Protein AF-A0A962J004-F1 (afdb_monomer)

Solvent-accessible surface area (backbone atoms only — not comparable to full-atom values): 9067 Å² total; per-residue (Å²): 138,80,87,80,86,80,79,83,83,78,87,78,81,89,78,88,84,84,85,86,77,80,78,80,80,80,78,80,81,75,74,76,74,78,60,68,50,79,47,64,34,62,64,56,40,70,19,52,74,93,50,80,48,23,74,46,66,39,41,38,38,38,42,38,80,55,68,43,55,38,25,34,29,46,71,95,52,91,62,66,78,47,72,47,72,73,30,40,59,52,78,50,76,49,80,48,73,37,72,58,64,45,39,44,32,36,23,32,75,88,77,63,44,77,74,46,73,49,70,26,47,58,42,78,48,66,69,68,65,80,64,65,64,85,72,72,82,84,81,79,127

Sequence (141 aa):
MISDTVRRTVGFPIACLLALFPWQLTAAATAAGESLSLEVRPRVCVRLSGEEMCAMHLLIRWKAERERDVCLRFAGEETSLQCWQAQRQGVWEMSLERENNTTVQLLDPDSEAVLLESLIPVISRDLRDTRRRRRHVWSIL

Nearest PDB structures (foldseek):
  4bd4-assembly4_D  TM=5.634E-01  e=8.211E-02  Homo sapiens
  7sqc-assembly1_2A  TM=5.011E-01  e=1.339E-01  Chlamydomonas reinhardtii
  7n6g-assembly1_3K  TM=4.033E-01  e=3.086E-02  Chlamydomonas reinhardtii
  7sqc-assembly1_M1  TM=4.268E-01  e=1.339E-01  Chlamydomonas reinhardtii
  4bd4-assembly6_F  TM=4.533E-01  e=2.715E-01  Homo sapiens

Radius of gyration: 33.37 Å; Cα contacts (8 Å, |Δi|>4): 219; chains: 1; bounding box: 52×49×111 Å

Secondary 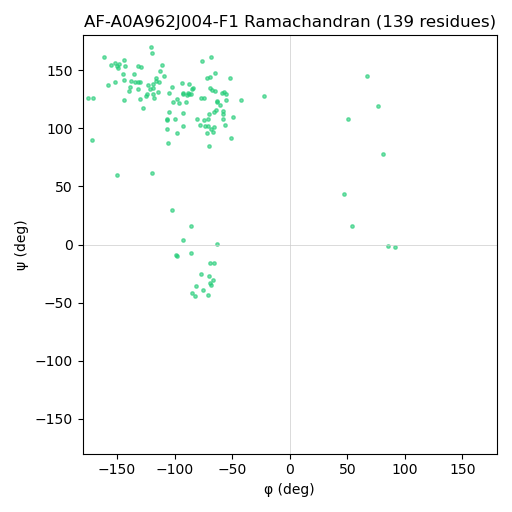structure (DSSP, 8-state):
-----------------------------------EEEEEE-SSEEEETT-SSEEEEEEEEEEEEEEEEEEEEETT-SS-SEEEEEEEEEEEEEEEEESS-EEEEEE-TTT--EEEEEEE-EEEE-TTGGGS----S----

Mean predicted aligned error: 14.22 Å

pLDDT: mean 81.97, std 19.69, range [41.47, 98.75]

Foldseek 3Di:
DDDDDDDDDDDDDDDDDDDDPPDPPPDDPPPPDWDKDKDKPPQEFEAEPPDQKGKDKIKIKMFTPFFAWKFKDKPPDPDTPDIDGRDRMDIDIDIDIGNAKIKIFIARPPPRDTPDIGIHGYHYDDPVVVVPDPPPPPPPD

Structure (mmCIF, N/CA/C/O backbone):
data_AF-A0A962J004-F1
#
_entry.id   AF-A0A962J004-F1
#
loop_
_atom_site.group_PDB
_atom_site.id
_atom_site.type_symbol
_atom_site.label_atom_id
_atom_site.label_alt_id
_atom_site.label_comp_id
_atom_site.label_asym_id
_atom_site.label_entity_id
_atom_site.label_seq_id
_atom_site.pdbx_PDB_ins_code
_atom_site.Cartn_x
_atom_site.Cartn_y
_atom_site.Cartn_z
_atom_site.occupancy
_atom_site.B_iso_or_equiv
_atom_site.auth_seq_id
_atom_site.auth_comp_id
_atom_site.auth_asym_id
_atom_site.auth_atom_id
_atom_site.pdbx_PDB_model_num
ATOM 1 N N . MET A 1 1 ? 23.129 19.263 72.564 1.00 41.47 1 MET A N 1
ATOM 2 C CA . MET A 1 1 ? 22.966 18.588 73.871 1.00 41.47 1 MET A CA 1
ATOM 3 C C . MET A 1 1 ? 21.764 17.667 73.731 1.00 41.47 1 MET A C 1
ATOM 5 O O . MET A 1 1 ? 20.663 18.180 73.676 1.00 41.47 1 MET A O 1
ATOM 9 N N . ILE A 1 2 ? 21.956 16.484 73.141 1.00 45.25 2 ILE A N 1
ATOM 10 C CA . ILE A 1 2 ? 22.323 15.183 73.751 1.00 45.25 2 ILE A CA 1
ATOM 11 C C . ILE A 1 2 ? 21.108 14.553 74.447 1.00 45.25 2 ILE A C 1
ATOM 13 O O . ILE A 1 2 ? 20.619 15.125 75.414 1.00 45.25 2 ILE A O 1
ATOM 17 N N . SER A 1 3 ? 20.748 13.357 73.959 1.00 45.22 3 SER A N 1
ATOM 18 C CA . SER A 1 3 ? 20.065 12.261 74.666 1.00 45.22 3 SER A CA 1
ATOM 19 C C . SER A 1 3 ? 18.617 12.477 75.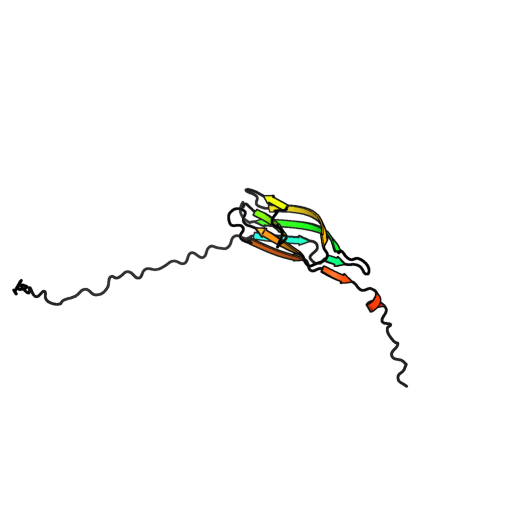106 1.00 45.22 3 SER A C 1
ATOM 21 O O . SER A 1 3 ? 18.227 13.544 75.540 1.00 45.22 3 SER A O 1
ATOM 23 N N . ASP 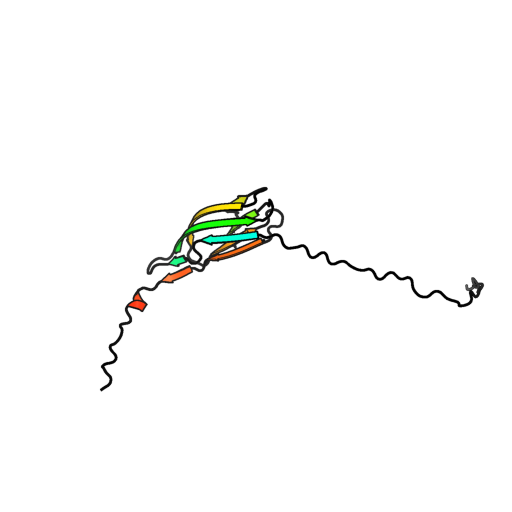A 1 4 ? 17.723 11.501 75.108 1.00 42.62 4 ASP A N 1
ATOM 24 C CA . ASP A 1 4 ? 17.742 10.084 74.756 1.00 42.62 4 ASP A CA 1
ATOM 25 C C . ASP A 1 4 ? 16.259 9.698 74.800 1.00 42.62 4 ASP A C 1
ATOM 27 O O . ASP A 1 4 ? 15.596 9.938 75.810 1.00 42.62 4 ASP A O 1
ATOM 31 N N . THR A 1 5 ? 15.697 9.113 73.744 1.00 54.12 5 THR A N 1
ATOM 32 C CA . THR A 1 5 ? 14.391 8.446 73.863 1.00 54.12 5 THR A CA 1
ATOM 33 C C . THR A 1 5 ? 14.651 6.952 73.830 1.00 54.12 5 THR A C 1
ATOM 35 O O . THR A 1 5 ? 14.694 6.314 72.778 1.00 54.12 5 THR A O 1
ATOM 38 N N . VAL A 1 6 ? 14.918 6.416 75.024 1.00 60.25 6 VAL A N 1
ATOM 39 C CA . VAL A 1 6 ? 15.149 4.994 75.276 1.00 60.25 6 VAL A CA 1
ATOM 40 C C . VAL A 1 6 ? 13.930 4.195 74.820 1.00 60.25 6 VAL A C 1
ATOM 42 O O . VAL A 1 6 ? 12.828 4.306 75.359 1.00 60.25 6 VAL A O 1
ATOM 45 N N . ARG A 1 7 ? 14.170 3.367 73.803 1.00 53.88 7 ARG A N 1
ATOM 46 C CA . ARG A 1 7 ? 13.275 2.322 73.313 1.00 53.88 7 ARG A CA 1
ATOM 47 C C . ARG A 1 7 ? 13.014 1.319 74.430 1.00 53.88 7 ARG A C 1
ATOM 49 O O . ARG A 1 7 ? 13.932 0.640 74.880 1.00 53.88 7 ARG A O 1
ATOM 56 N N . ARG A 1 8 ? 11.749 1.165 74.820 1.00 53.69 8 ARG A N 1
ATOM 57 C CA . ARG A 1 8 ? 11.302 -0.043 75.513 1.00 53.69 8 ARG A CA 1
ATOM 58 C C . ARG A 1 8 ? 11.132 -1.149 74.480 1.00 53.69 8 ARG A C 1
ATOM 60 O O . ARG A 1 8 ? 10.185 -1.171 73.703 1.00 53.69 8 ARG A O 1
ATOM 67 N N . THR A 1 9 ? 12.117 -2.029 74.472 1.00 50.78 9 THR A N 1
ATOM 68 C CA . THR A 1 9 ? 12.099 -3.363 73.889 1.00 50.78 9 THR A CA 1
ATOM 69 C C . THR A 1 9 ? 10.967 -4.183 74.508 1.00 50.78 9 THR A C 1
ATOM 71 O O . THR A 1 9 ? 11.018 -4.543 75.680 1.00 50.78 9 THR A O 1
ATOM 74 N N . VAL A 1 10 ? 9.948 -4.503 73.713 1.00 57.84 10 VAL A N 1
ATOM 75 C CA . VAL A 1 10 ? 9.045 -5.623 73.995 1.00 57.84 10 VAL A CA 1
ATOM 76 C C . VAL A 1 10 ? 9.407 -6.706 72.995 1.00 57.84 10 VAL A C 1
ATOM 78 O O . VAL A 1 10 ? 9.186 -6.562 71.794 1.00 57.84 10 VAL A O 1
ATOM 81 N N . GLY A 1 11 ? 10.057 -7.752 73.500 1.00 49.59 11 GLY A N 1
ATOM 82 C CA . GLY A 1 11 ? 10.318 -8.963 72.741 1.00 49.59 11 GLY A CA 1
ATOM 83 C C . GLY A 1 11 ? 8.995 -9.615 72.363 1.00 49.59 11 GLY A C 1
ATOM 84 O O . GLY A 1 11 ? 8.188 -9.926 73.235 1.00 49.59 11 GLY A O 1
ATOM 85 N N . PHE A 1 12 ? 8.784 -9.812 71.066 1.00 46.50 12 PHE A N 1
ATOM 86 C CA . PHE A 1 12 ? 7.731 -10.677 70.558 1.00 46.50 12 PHE A CA 1
ATOM 87 C C . PHE A 1 12 ? 8.402 -11.968 70.078 1.00 46.50 12 PHE A C 1
ATOM 89 O O . PHE A 1 12 ? 9.246 -11.910 69.178 1.00 46.50 12 PHE A O 1
ATOM 96 N N . PRO A 1 13 ? 8.132 -13.111 70.729 1.00 47.34 13 PRO A N 1
ATOM 97 C CA . PRO A 1 13 ? 8.792 -14.358 70.413 1.00 47.34 13 PRO A CA 1
ATOM 98 C C . PRO A 1 13 ? 8.303 -14.906 69.073 1.00 47.34 13 PRO A C 1
ATOM 100 O O . PRO A 1 13 ? 7.137 -14.815 68.697 1.00 47.34 13 PRO A O 1
ATOM 103 N N . ILE A 1 14 ? 9.271 -15.494 68.387 1.00 62.19 14 ILE A N 1
ATOM 104 C CA . ILE A 1 14 ? 9.186 -16.384 67.236 1.00 62.19 14 ILE A CA 1
ATOM 105 C C . ILE A 1 14 ? 8.049 -17.403 67.404 1.00 62.19 14 ILE A C 1
ATOM 107 O O . ILE A 1 14 ? 8.092 -18.181 68.352 1.00 62.19 14 ILE A O 1
ATOM 111 N N . ALA A 1 15 ? 7.114 -17.470 66.450 1.00 47.88 15 ALA A N 1
ATOM 112 C CA . ALA A 1 15 ? 6.555 -18.734 65.950 1.00 47.88 15 ALA A CA 1
ATOM 113 C C . ALA A 1 15 ? 5.588 -18.515 64.773 1.00 47.88 15 ALA A C 1
ATOM 115 O O . ALA A 1 15 ? 4.604 -17.800 64.897 1.00 47.88 15 ALA A O 1
ATOM 116 N N . CYS A 1 16 ? 5.867 -19.222 63.674 1.00 47.59 16 CYS A N 1
ATOM 117 C CA . CYS A 1 16 ? 4.918 -19.742 62.685 1.00 47.59 16 CYS A CA 1
ATOM 118 C C . CYS A 1 16 ? 3.866 -18.793 62.086 1.00 47.59 16 CYS A C 1
ATOM 120 O O . CYS A 1 16 ? 2.828 -18.545 62.683 1.00 47.59 16 CYS A O 1
ATOM 122 N N . LEU A 1 17 ? 4.058 -18.444 60.810 1.00 49.69 17 LEU A N 1
ATOM 123 C CA . LEU A 1 17 ? 3.159 -18.856 59.719 1.00 49.69 17 LEU A CA 1
ATOM 124 C C . LEU A 1 17 ? 3.807 -18.456 58.387 1.00 49.69 17 LEU A C 1
ATOM 126 O O . LEU A 1 17 ? 3.658 -17.347 57.880 1.00 49.69 17 LEU A O 1
ATOM 130 N N . LEU A 1 18 ? 4.599 -19.385 57.852 1.00 53.44 18 LEU A N 1
ATOM 131 C CA . LEU A 1 18 ? 4.984 -19.382 56.449 1.00 53.44 18 LEU A CA 1
ATOM 132 C C . LEU A 1 18 ? 3.737 -19.602 55.580 1.00 53.44 18 LEU A C 1
ATOM 134 O O . LEU A 1 18 ? 2.862 -20.388 55.935 1.00 53.44 18 LEU A O 1
ATOM 138 N N . ALA A 1 19 ? 3.777 -18.977 54.404 1.00 53.53 19 ALA A N 1
ATOM 139 C CA . ALA A 1 19 ? 3.036 -19.324 53.192 1.00 53.53 19 ALA A CA 1
ATOM 140 C C . ALA A 1 19 ? 1.572 -18.874 53.086 1.00 53.53 19 ALA A C 1
ATOM 142 O O . ALA A 1 19 ? 0.680 -19.705 53.129 1.00 53.53 19 ALA A O 1
ATOM 143 N N . LEU A 1 20 ? 1.346 -17.594 52.766 1.00 56.09 20 LEU A N 1
ATOM 144 C CA . LEU A 1 20 ? 0.244 -17.166 51.886 1.00 56.09 20 LEU A CA 1
ATOM 145 C C . LEU A 1 20 ? 0.639 -15.882 51.126 1.00 56.09 20 LEU A C 1
ATOM 147 O O . LEU A 1 20 ? 0.004 -14.842 51.264 1.00 56.09 20 LEU A O 1
ATOM 151 N N . PHE A 1 21 ? 1.710 -15.925 50.330 1.00 50.69 21 PHE A N 1
ATOM 152 C CA . PHE A 1 21 ? 1.873 -14.956 49.239 1.00 50.69 21 PHE A CA 1
ATOM 153 C C . PHE A 1 21 ? 1.263 -15.605 47.995 1.00 50.69 21 PHE A C 1
ATOM 155 O O . PHE A 1 21 ? 1.882 -16.518 47.444 1.00 50.69 21 PHE A O 1
ATOM 162 N N . PRO A 1 22 ? 0.035 -15.237 47.581 1.00 50.06 22 PRO A N 1
ATOM 163 C CA . PRO A 1 22 ? -0.534 -15.788 46.369 1.00 50.06 22 PRO A CA 1
ATOM 164 C C . PRO A 1 22 ? 0.332 -15.325 45.201 1.00 50.06 22 PRO A C 1
ATOM 166 O O . PRO A 1 22 ? 0.476 -14.133 44.923 1.00 50.06 22 PRO A O 1
ATOM 169 N N . TRP A 1 23 ? 0.943 -16.316 44.564 1.00 56.59 23 TRP A N 1
ATOM 170 C CA . TRP A 1 23 ? 1.620 -16.226 43.285 1.00 56.59 23 TRP A CA 1
ATOM 171 C C . TRP A 1 23 ? 0.667 -15.531 42.312 1.00 56.59 23 TRP A C 1
ATOM 173 O O . TRP A 1 23 ? -0.381 -16.073 41.964 1.00 56.59 23 TRP A O 1
ATOM 183 N N . GLN A 1 24 ? 0.982 -14.296 41.935 1.00 61.50 24 GLN A N 1
ATOM 184 C CA . GLN A 1 24 ? 0.204 -13.566 40.943 1.00 61.50 24 GLN A CA 1
ATOM 185 C C . GLN A 1 24 ? 0.364 -14.313 39.612 1.00 61.50 24 GLN A C 1
ATOM 187 O O . GLN A 1 24 ? 1.403 -14.230 38.960 1.00 61.50 24 GLN A O 1
ATOM 192 N N . LEU A 1 25 ? -0.644 -15.107 39.249 1.00 67.19 25 LEU A N 1
ATOM 193 C CA . LEU A 1 25 ? -0.778 -15.719 37.933 1.00 67.19 25 LEU A CA 1
ATOM 194 C C . LEU A 1 25 ? -1.151 -14.614 36.946 1.00 67.19 25 LEU A C 1
ATOM 196 O O . LEU A 1 25 ? -2.313 -14.236 36.819 1.00 67.19 25 LEU A O 1
ATOM 200 N N . THR A 1 26 ? -0.153 -14.064 36.262 1.00 69.31 26 THR A N 1
ATOM 2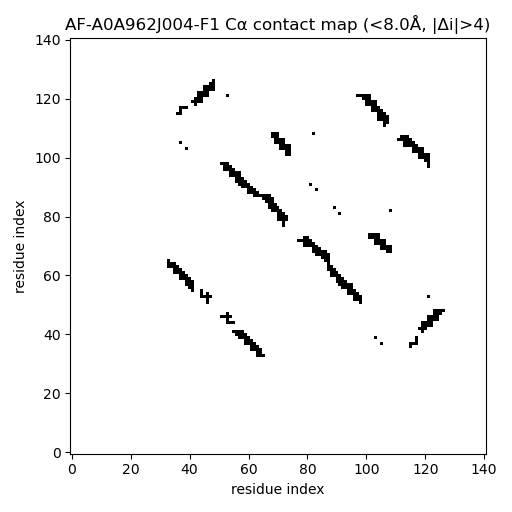01 C CA . THR A 1 26 ? -0.382 -13.150 35.145 1.00 69.31 26 THR A CA 1
ATOM 202 C C . THR A 1 26 ? -0.880 -13.969 33.956 1.00 69.31 26 THR A C 1
ATOM 204 O O . THR A 1 26 ? -0.108 -14.658 33.292 1.00 69.31 26 THR A O 1
ATOM 207 N N . ALA A 1 27 ? -2.189 -13.937 33.704 1.00 64.69 27 ALA A N 1
ATOM 208 C CA . ALA A 1 27 ? -2.764 -14.502 32.492 1.00 64.69 27 ALA A CA 1
ATOM 209 C C . ALA A 1 27 ? -2.373 -13.617 31.299 1.00 64.69 27 ALA A C 1
ATOM 211 O O . ALA A 1 27 ? -2.861 -12.497 31.158 1.00 64.69 27 ALA A O 1
ATOM 212 N N . ALA A 1 28 ? -1.475 -14.108 30.446 1.00 64.44 28 ALA A N 1
ATOM 213 C CA . ALA A 1 28 ? -1.218 -13.495 29.152 1.00 64.44 28 ALA A CA 1
ATOM 214 C C . ALA A 1 28 ? -2.436 -13.750 28.252 1.00 64.44 28 ALA A C 1
ATOM 216 O O . ALA A 1 28 ? -2.620 -14.855 27.745 1.00 64.44 28 ALA A O 1
ATOM 217 N N . ALA A 1 29 ? -3.292 -12.741 28.086 1.00 60.94 29 ALA A N 1
ATOM 218 C CA . ALA A 1 29 ? -4.334 -12.766 27.072 1.00 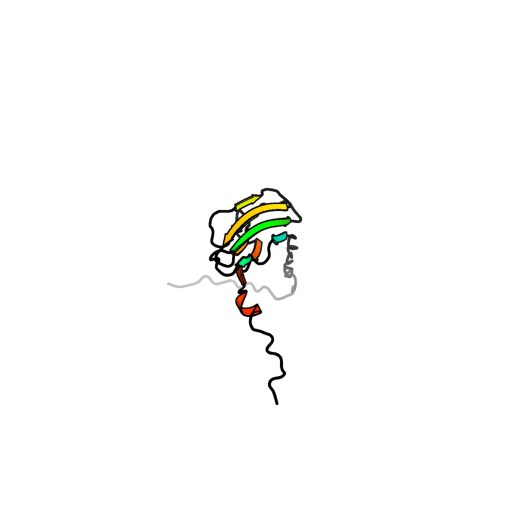60.94 29 ALA A CA 1
ATOM 219 C C . ALA A 1 29 ? -3.655 -12.687 25.699 1.00 60.94 29 ALA A C 1
ATOM 221 O O . ALA A 1 29 ? -3.239 -11.620 25.250 1.00 60.94 29 ALA A O 1
ATOM 222 N N . THR A 1 30 ? -3.503 -13.831 25.039 1.00 54.62 30 THR A N 1
ATOM 223 C CA . THR A 1 30 ? -3.172 -13.881 23.620 1.00 54.62 30 THR A CA 1
ATOM 224 C C . THR A 1 30 ? -4.369 -13.324 22.863 1.00 54.62 30 THR A C 1
ATOM 226 O O . THR A 1 30 ? -5.361 -14.018 22.647 1.00 54.62 30 THR A O 1
ATOM 229 N N . ALA A 1 31 ? -4.309 -12.039 22.503 1.00 51.72 31 ALA A N 1
ATOM 230 C CA . ALA A 1 31 ? -5.243 -11.453 21.556 1.00 51.72 31 ALA A CA 1
ATOM 231 C C . ALA A 1 31 ? -5.150 -12.279 20.268 1.00 51.72 31 ALA A C 1
ATOM 233 O O . ALA A 1 31 ? -4.162 -12.196 19.539 1.00 51.72 31 ALA A O 1
ATOM 234 N N . ALA A 1 32 ? -6.133 -13.153 20.050 1.00 50.62 32 ALA A N 1
ATOM 235 C CA . ALA A 1 32 ? -6.267 -13.900 18.816 1.00 50.62 32 ALA A CA 1
ATOM 236 C C . ALA A 1 32 ? -6.368 -12.865 17.691 1.00 50.62 32 ALA A C 1
ATOM 238 O O 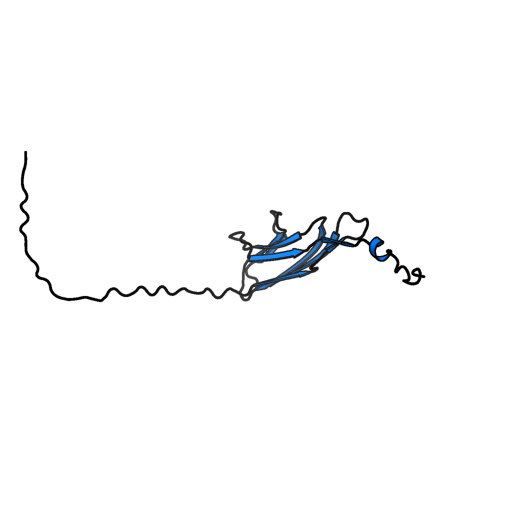. ALA A 1 32 ? -7.335 -12.105 17.626 1.00 50.62 32 ALA A O 1
ATOM 239 N N . GLY A 1 33 ? -5.296 -12.768 16.901 1.00 59.62 33 GLY A N 1
ATOM 240 C CA . GLY A 1 33 ? -5.140 -11.763 15.861 1.00 59.62 33 GLY A CA 1
ATOM 241 C C . GLY A 1 33 ? -6.317 -11.826 14.901 1.00 59.62 33 GLY A C 1
ATOM 242 O O . GLY A 1 33 ? -6.629 -12.881 14.356 1.00 59.62 33 GLY A O 1
ATOM 243 N N . GLU A 1 34 ? -6.992 -10.696 14.739 1.00 71.19 34 GLU A N 1
ATOM 244 C CA . GLU A 1 34 ? -8.094 -10.545 13.801 1.00 71.19 34 GLU A CA 1
ATOM 245 C C . GLU A 1 34 ? -7.632 -10.893 12.384 1.00 71.19 34 GLU A C 1
ATOM 247 O O . GLU A 1 34 ? -6.588 -10.415 11.933 1.00 71.19 34 GLU A O 1
ATOM 252 N N . SER A 1 35 ? -8.394 -11.736 11.681 1.00 90.25 35 SER A N 1
ATOM 253 C CA . SER A 1 35 ? -8.034 -12.119 10.320 1.00 90.25 35 SER A CA 1
ATOM 254 C C . SER A 1 35 ? -8.311 -10.960 9.353 1.00 90.25 35 SER A C 1
ATOM 256 O O . SER A 1 35 ? -9.454 -10.619 9.050 1.00 90.25 35 SER A O 1
ATOM 258 N N . LEU A 1 36 ? -7.233 -10.328 8.884 1.00 96.00 36 LEU A N 1
ATOM 259 C CA . LEU A 1 36 ? -7.226 -9.272 7.872 1.00 96.00 36 LEU A CA 1
ATOM 260 C C . LEU A 1 36 ? -6.412 -9.758 6.667 1.00 96.00 36 LEU A C 1
ATOM 262 O O . LEU A 1 36 ? -5.355 -10.367 6.823 1.00 96.00 36 LEU A O 1
ATOM 266 N N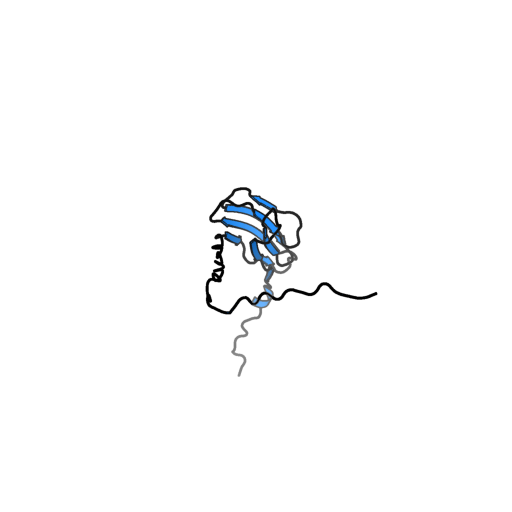 . SER A 1 37 ? -6.895 -9.494 5.455 1.00 97.75 37 SER A N 1
ATOM 267 C CA . SER A 1 37 ? -6.221 -9.880 4.212 1.00 97.75 37 SER A CA 1
ATOM 268 C C . SER A 1 37 ? -6.220 -8.744 3.197 1.00 97.75 37 SER A C 1
ATOM 270 O O . SER A 1 37 ? -7.176 -7.973 3.112 1.00 97.75 37 SER A O 1
ATOM 272 N N . LEU A 1 38 ? -5.144 -8.678 2.411 1.00 98.31 38 LEU A N 1
ATOM 273 C CA . LEU A 1 38 ? -4.925 -7.709 1.344 1.00 98.31 38 LEU A CA 1
ATOM 274 C C . LEU A 1 38 ? -4.519 -8.455 0.069 1.00 98.31 38 LEU A C 1
ATOM 276 O O . LEU A 1 38 ? -3.564 -9.231 0.052 1.00 98.31 38 LEU A O 1
ATOM 280 N N . GLU A 1 39 ? -5.249 -8.206 -1.009 1.00 98.50 39 GLU A N 1
ATOM 281 C CA . GLU A 1 39 ? -4.965 -8.696 -2.348 1.00 98.50 39 GLU A CA 1
ATOM 282 C C . GLU A 1 39 ? -4.713 -7.511 -3.280 1.00 98.50 39 GLU A C 1
ATOM 284 O O . GLU A 1 39 ? -5.551 -6.621 -3.412 1.00 98.50 39 GLU A O 1
ATOM 289 N N . VAL A 1 40 ? -3.573 -7.535 -3.967 1.00 98.44 40 VAL A N 1
ATOM 290 C CA . VAL A 1 40 ? -3.176 -6.515 -4.940 1.00 98.44 40 VAL A CA 1
ATOM 291 C C . VAL A 1 40 ? -2.883 -7.186 -6.276 1.00 98.44 40 VAL A C 1
ATOM 293 O O . VAL A 1 40 ? -2.158 -8.186 -6.342 1.00 98.44 40 VAL A O 1
ATOM 296 N N . ARG A 1 41 ? -3.480 -6.661 -7.349 1.00 98.25 41 ARG A N 1
ATOM 297 C CA . ARG A 1 41 ? -3.249 -7.095 -8.729 1.00 98.25 41 ARG A CA 1
ATOM 298 C C . ARG A 1 41 ? -2.945 -5.888 -9.624 1.00 98.25 41 ARG A C 1
ATOM 300 O O . ARG A 1 41 ? -3.645 -4.894 -9.491 1.00 98.25 41 ARG A O 1
ATOM 307 N N . PRO A 1 42 ? -1.991 -5.996 -10.565 1.00 97.50 42 PRO A N 1
ATOM 308 C CA . PRO A 1 42 ? -1.048 -7.105 -10.719 1.00 97.50 42 PRO A CA 1
ATOM 309 C C . PRO A 1 42 ? -0.030 -7.168 -9.565 1.00 97.50 42 PRO A C 1
ATOM 311 O O . PRO A 1 42 ? 0.170 -6.200 -8.843 1.00 97.50 42 PRO A O 1
ATOM 314 N N . ARG A 1 43 ? 0.621 -8.327 -9.389 1.00 97.44 43 ARG A N 1
ATOM 315 C CA . ARG A 1 43 ? 1.691 -8.512 -8.382 1.00 97.44 43 ARG A CA 1
ATOM 316 C C . ARG A 1 43 ? 3.077 -8.093 -8.874 1.00 97.44 43 ARG A C 1
ATOM 318 O O . ARG A 1 43 ? 4.026 -8.142 -8.112 1.00 97.44 43 ARG A O 1
ATOM 325 N N . VAL A 1 44 ? 3.203 -7.758 -10.153 1.00 96.44 44 VAL A N 1
ATOM 326 C CA . VAL A 1 44 ? 4.428 -7.290 -10.803 1.00 96.44 44 VAL A CA 1
ATOM 327 C C . VAL A 1 44 ? 4.015 -6.401 -11.966 1.00 96.44 44 VAL A C 1
ATOM 329 O O . VAL A 1 44 ? 3.054 -6.719 -12.668 1.00 96.44 44 VAL A O 1
ATOM 332 N N . CYS A 1 45 ? 4.731 -5.304 -12.174 1.00 96.38 45 CYS A N 1
ATOM 333 C CA . CYS A 1 45 ? 4.551 -4.453 -13.338 1.00 96.38 45 CYS A CA 1
ATOM 334 C C . CYS A 1 45 ? 5.701 -4.692 -14.317 1.00 96.38 45 CYS A C 1
ATOM 336 O O . CYS A 1 45 ? 6.865 -4.704 -13.917 1.00 96.38 45 CYS A O 1
ATOM 338 N N . VAL A 1 46 ? 5.387 -4.915 -15.593 1.00 94.44 46 VAL A N 1
ATOM 339 C CA . VAL A 1 46 ? 6.392 -5.173 -16.629 1.00 94.44 46 VAL A CA 1
ATOM 340 C C . VAL A 1 46 ? 6.530 -3.951 -17.523 1.00 94.44 46 VAL A C 1
ATOM 342 O O . VAL A 1 46 ? 5.654 -3.687 -18.340 1.00 94.44 46 VAL A O 1
ATOM 345 N N . ARG A 1 47 ? 7.649 -3.239 -17.396 1.00 93.75 47 ARG A N 1
ATOM 346 C CA . ARG A 1 47 ? 8.009 -2.119 -18.266 1.00 93.75 47 ARG A CA 1
ATOM 347 C C . ARG A 1 47 ? 8.516 -2.651 -19.602 1.00 93.75 47 ARG A C 1
ATOM 349 O O . ARG A 1 47 ? 9.425 -3.495 -19.627 1.00 93.75 47 ARG A O 1
ATOM 356 N N . LEU A 1 48 ? 7.920 -2.198 -20.704 1.00 86.38 48 LEU A N 1
ATOM 357 C CA . LEU A 1 48 ? 8.331 -2.626 -22.037 1.00 86.38 48 LEU A CA 1
ATOM 358 C C . LEU A 1 48 ? 9.632 -1.932 -22.454 1.00 86.38 48 LEU A C 1
ATOM 360 O O . LEU A 1 48 ? 10.029 -0.896 -21.926 1.00 86.38 48 LEU A O 1
ATOM 364 N N . SER A 1 49 ? 10.340 -2.546 -23.401 1.00 82.50 49 SER A N 1
ATOM 365 C CA . SER A 1 49 ? 11.590 -1.989 -23.917 1.00 82.50 49 SER A CA 1
ATOM 366 C C . SER A 1 49 ? 11.329 -0.649 -24.608 1.00 82.50 49 SER A C 1
ATOM 368 O O . SER A 1 49 ? 10.552 -0.590 -25.558 1.00 82.50 49 SER A O 1
ATOM 370 N N . GLY A 1 50 ? 12.009 0.401 -24.145 1.00 81.94 50 GLY A N 1
ATOM 371 C CA . GLY A 1 50 ? 11.861 1.763 -24.666 1.00 81.94 50 GLY A CA 1
ATOM 372 C C . GLY A 1 50 ? 10.809 2.610 -23.949 1.00 81.94 50 GLY A C 1
ATOM 373 O O . GLY A 1 50 ? 10.669 3.778 -24.292 1.00 81.94 50 GLY A O 1
ATOM 374 N N . GLU A 1 51 ? 10.100 2.058 -22.963 1.00 87.50 51 GLU A N 1
ATOM 375 C CA . GLU A 1 51 ? 9.234 2.831 -22.071 1.00 87.50 51 GLU A CA 1
ATOM 376 C C . GLU A 1 51 ? 10.002 3.226 -20.806 1.00 87.50 51 GLU A C 1
ATOM 378 O O . GLU A 1 51 ? 10.739 2.413 -20.245 1.00 87.50 51 GLU A O 1
ATOM 383 N N . GLU A 1 52 ? 9.806 4.462 -20.344 1.00 88.81 52 GLU A N 1
ATOM 384 C CA . GLU A 1 52 ? 10.356 4.954 -19.069 1.00 88.81 52 GLU A CA 1
ATOM 385 C C . GLU A 1 52 ? 9.488 4.510 -17.879 1.00 88.81 52 GLU A C 1
ATOM 387 O O . GLU A 1 52 ? 9.993 4.127 -16.819 1.00 88.81 52 GLU A O 1
ATOM 392 N N . MET A 1 53 ? 8.170 4.467 -18.088 1.00 94.38 53 MET A N 1
ATOM 393 C CA . MET A 1 53 ? 7.166 4.176 -17.067 1.00 94.38 53 MET A CA 1
ATOM 394 C C . MET A 1 53 ? 6.536 2.806 -17.286 1.00 94.38 53 MET A C 1
ATOM 396 O O . MET A 1 53 ? 6.309 2.382 -18.415 1.00 94.38 53 MET A O 1
ATOM 400 N N . CYS A 1 54 ? 6.212 2.121 -16.196 1.00 95.12 54 CYS A N 1
ATOM 401 C CA . CYS A 1 54 ? 5.382 0.932 -16.236 1.00 95.12 54 CYS A CA 1
ATOM 402 C C . CYS A 1 54 ? 3.915 1.311 -16.027 1.00 95.12 54 CYS A C 1
ATOM 404 O O . CYS A 1 54 ? 3.548 1.746 -14.934 1.00 95.12 54 CYS A O 1
ATOM 406 N N . ALA A 1 55 ? 3.089 1.138 -17.058 1.00 95.56 55 ALA A N 1
ATOM 407 C CA . ALA A 1 55 ? 1.648 1.345 -16.977 1.00 95.56 55 ALA A CA 1
ATOM 408 C C . ALA A 1 55 ? 0.942 0.066 -16.512 1.00 95.56 55 ALA A C 1
ATOM 410 O O . ALA A 1 55 ? 1.146 -1.018 -17.064 1.00 95.56 55 ALA A O 1
ATOM 411 N N . MET A 1 56 ? 0.082 0.183 -15.504 1.00 96.38 56 MET A N 1
ATOM 412 C CA . MET A 1 56 ? -0.721 -0.927 -15.005 1.00 96.38 56 MET A CA 1
ATOM 413 C C . MET A 1 56 ? -2.113 -0.485 -14.579 1.00 96.38 56 MET A C 1
ATOM 415 O O . MET A 1 56 ? -2.336 0.644 -14.154 1.00 96.38 56 MET A O 1
ATOM 419 N N . HIS A 1 57 ? -3.041 -1.431 -14.640 1.00 98.00 57 HIS A N 1
ATOM 420 C CA . HIS A 1 57 ? -4.366 -1.292 -14.058 1.00 98.00 57 HIS A CA 1
ATOM 421 C C . HIS A 1 57 ? -4.392 -2.020 -12.716 1.00 98.00 57 HIS A C 1
ATOM 423 O O . HIS A 1 57 ? -4.310 -3.250 -12.669 1.00 98.00 57 HIS A O 1
ATOM 429 N N . LEU A 1 58 ? -4.419 -1.254 -11.629 1.00 97.56 58 LEU A N 1
ATOM 430 C CA . LEU A 1 58 ? -4.401 -1.757 -10.265 1.00 97.56 58 LEU A CA 1
ATOM 431 C C . LEU A 1 58 ? -5.799 -2.108 -9.785 1.00 97.56 58 LEU A C 1
ATOM 433 O O . LEU A 1 58 ? -6.717 -1.303 -9.878 1.00 97.56 58 LEU A O 1
ATOM 437 N N . LEU A 1 59 ? -5.909 -3.280 -9.172 1.00 98.62 59 LEU A N 1
ATOM 438 C CA . LEU A 1 59 ? -7.075 -3.756 -8.451 1.00 98.62 59 LEU A CA 1
ATOM 439 C C . LEU A 1 59 ? -6.644 -4.207 -7.062 1.00 98.62 59 LEU A C 1
ATOM 441 O O . LEU A 1 59 ? -5.866 -5.152 -6.905 1.00 98.62 59 LEU A O 1
ATOM 445 N N . ILE A 1 60 ? -7.179 -3.531 -6.057 1.00 98.62 60 ILE A N 1
ATOM 446 C CA . ILE A 1 60 ? -6.846 -3.733 -4.654 1.00 98.62 60 ILE A CA 1
ATOM 447 C C . ILE A 1 60 ? -8.113 -4.171 -3.938 1.00 98.62 60 ILE A C 1
ATOM 449 O O . ILE A 1 60 ? -9.168 -3.552 -4.075 1.00 98.62 60 ILE A O 1
ATOM 453 N N . ARG A 1 61 ? -8.021 -5.264 -3.185 1.00 98.75 61 ARG A N 1
ATOM 454 C CA . ARG A 1 61 ? -9.113 -5.780 -2.365 1.00 98.75 61 ARG A CA 1
ATOM 455 C C . ARG A 1 61 ? -8.612 -6.075 -0.976 1.00 98.75 61 ARG A C 1
ATOM 457 O O . ARG A 1 61 ? -7.547 -6.661 -0.814 1.00 98.75 61 ARG A O 1
ATOM 464 N N . TRP A 1 62 ? -9.418 -5.751 0.015 1.00 98.56 62 TRP A N 1
ATOM 465 C CA . TRP A 1 62 ? -9.148 -6.156 1.381 1.00 98.56 62 TRP A CA 1
ATOM 466 C C . TRP A 1 62 ? -10.390 -6.764 2.004 1.00 98.56 62 TRP A C 1
ATOM 468 O O . TRP A 1 62 ? -11.512 -6.476 1.577 1.00 98.56 62 TRP A O 1
ATOM 478 N N . LYS A 1 63 ? -10.179 -7.645 2.979 1.00 98.31 63 LYS A N 1
ATOM 479 C CA . LYS A 1 63 ? -11.245 -8.292 3.746 1.00 98.31 63 LYS A CA 1
ATOM 480 C C . LYS A 1 63 ? -10.810 -8.483 5.189 1.00 98.31 63 LYS A C 1
ATOM 482 O O . LYS A 1 63 ? -9.662 -8.858 5.423 1.00 98.31 63 LYS A O 1
ATOM 487 N N . ALA A 1 64 ? -11.744 -8.288 6.106 1.00 97.38 64 ALA A N 1
ATOM 488 C CA . ALA A 1 64 ? -11.598 -8.463 7.538 1.00 97.38 64 ALA A CA 1
ATOM 489 C C . ALA A 1 64 ? -12.726 -9.342 8.093 1.00 97.38 64 ALA A C 1
ATOM 491 O O . ALA A 1 64 ? -13.839 -9.396 7.558 1.00 97.38 64 ALA A O 1
ATOM 492 N N . GLU A 1 65 ? -12.449 -10.026 9.197 1.00 95.94 65 GLU A N 1
ATOM 493 C CA . GLU A 1 65 ? -13.450 -10.830 9.895 1.00 95.94 65 GLU A CA 1
ATOM 494 C C . GLU A 1 65 ? -14.532 -9.975 10.559 1.00 95.94 65 GLU A C 1
ATOM 496 O O . GLU A 1 65 ? -15.699 -10.369 10.570 1.00 95.94 65 GLU A O 1
ATOM 501 N N . ARG A 1 66 ? -14.169 -8.796 11.074 1.00 94.94 66 ARG A N 1
ATOM 502 C CA . ARG A 1 66 ? -15.066 -7.837 11.730 1.00 94.94 66 ARG A CA 1
ATOM 503 C C . ARG A 1 66 ? -15.068 -6.506 10.980 1.00 94.94 66 ARG A C 1
ATOM 505 O O . ARG A 1 66 ? -14.259 -6.284 10.083 1.00 94.94 66 ARG A O 1
ATOM 512 N N . GLU A 1 67 ? -16.058 -5.671 11.281 1.00 96.38 67 GLU A N 1
ATOM 513 C CA . GLU A 1 67 ? -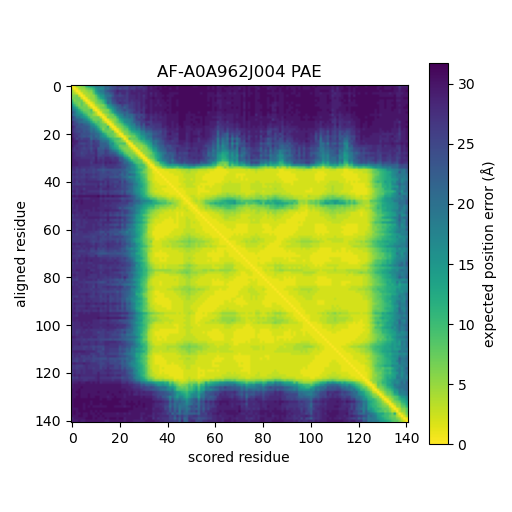16.103 -4.310 10.748 1.00 96.38 67 GLU A CA 1
ATOM 514 C C . GLU A 1 67 ? -14.929 -3.512 11.305 1.00 96.38 67 GLU A C 1
ATOM 516 O O . GLU A 1 67 ? -14.662 -3.554 12.508 1.00 96.38 67 GLU A O 1
ATOM 521 N N . ARG A 1 68 ? -14.220 -2.819 10.417 1.00 95.25 68 ARG A N 1
ATOM 522 C CA . ARG A 1 68 ? -13.037 -2.043 10.756 1.00 95.25 68 ARG A CA 1
ATOM 523 C C . ARG A 1 68 ? -12.894 -0.837 9.839 1.00 95.25 68 ARG A C 1
ATOM 525 O O . ARG A 1 68 ? -13.288 -0.877 8.670 1.00 95.25 68 ARG A O 1
ATOM 532 N N . ASP A 1 69 ? -12.270 0.198 10.382 1.00 97.81 69 ASP A N 1
ATOM 533 C CA . ASP A 1 69 ? -11.853 1.368 9.631 1.00 97.81 69 ASP A CA 1
ATOM 534 C C . ASP A 1 69 ? -10.438 1.150 9.089 1.00 97.81 69 ASP A C 1
ATOM 536 O O . ASP A 1 69 ? -9.529 0.756 9.823 1.00 97.81 69 ASP A O 1
ATOM 540 N N . VAL A 1 70 ? -10.251 1.368 7.789 1.00 97.88 70 VAL A N 1
ATOM 541 C CA . VAL A 1 70 ? -8.953 1.196 7.123 1.00 97.88 70 VAL A CA 1
ATOM 542 C C . VAL A 1 70 ? -8.764 2.238 6.027 1.00 97.88 70 VAL A C 1
ATOM 544 O O . VAL A 1 70 ? -9.715 2.603 5.332 1.00 97.88 70 VAL A O 1
ATOM 547 N N . CYS A 1 71 ? -7.524 2.672 5.822 1.00 98.44 71 CYS A N 1
ATOM 548 C CA . CYS A 1 71 ? -7.140 3.576 4.742 1.00 98.44 71 CYS A CA 1
ATOM 549 C C . CYS A 1 71 ? -6.128 2.920 3.803 1.00 98.44 71 CYS A C 1
ATOM 551 O O . CYS A 1 71 ? -5.159 2.308 4.236 1.00 98.44 71 CYS A O 1
ATOM 553 N N . LEU A 1 72 ? -6.345 3.071 2.502 1.00 98.62 72 LEU A N 1
ATOM 554 C CA . LEU A 1 72 ? -5.439 2.647 1.445 1.00 98.62 72 LEU A CA 1
ATOM 555 C C . LEU A 1 72 ? -4.514 3.799 1.054 1.00 98.62 72 LEU A C 1
ATOM 557 O O . LEU A 1 72 ? -4.991 4.892 0.754 1.00 98.62 72 LEU A O 1
ATOM 561 N N . ARG A 1 73 ? -3.208 3.542 0.993 1.00 98.38 73 ARG A N 1
ATOM 562 C CA . ARG A 1 73 ? -2.184 4.536 0.641 1.00 98.38 73 ARG A CA 1
ATOM 563 C C . ARG A 1 73 ? -1.017 3.861 -0.085 1.00 98.38 73 ARG A C 1
ATOM 565 O O . ARG A 1 73 ? -0.784 2.663 0.090 1.00 98.38 73 ARG A O 1
ATOM 572 N N . PHE A 1 74 ? -0.279 4.610 -0.899 1.00 98.12 74 PHE A N 1
ATOM 573 C CA . PHE A 1 74 ? 1.033 4.167 -1.370 1.00 98.12 74 PHE A CA 1
ATOM 574 C C . PHE A 1 74 ? 2.117 4.582 -0.374 1.00 98.12 74 PHE A C 1
ATOM 576 O O . PHE A 1 74 ? 2.103 5.702 0.130 1.00 98.12 74 PHE A O 1
ATOM 583 N N . ALA A 1 75 ? 3.075 3.698 -0.101 1.00 97.62 75 ALA A N 1
ATOM 584 C CA . ALA A 1 75 ? 4.172 4.026 0.803 1.00 97.62 75 ALA A CA 1
ATOM 585 C C . ALA A 1 75 ? 4.951 5.252 0.296 1.00 97.62 75 ALA A C 1
ATOM 587 O O . ALA A 1 75 ? 5.353 5.297 -0.868 1.00 97.62 75 ALA A O 1
ATOM 588 N N . GLY A 1 76 ? 5.177 6.223 1.183 1.00 95.38 76 GLY A N 1
ATOM 589 C CA . GLY A 1 76 ? 5.855 7.484 0.867 1.00 95.38 76 GLY A CA 1
ATOM 590 C C . GLY A 1 76 ? 4.952 8.590 0.308 1.00 95.38 76 GLY A C 1
ATOM 591 O O . GLY A 1 76 ? 5.446 9.685 0.058 1.00 95.38 76 GLY A O 1
ATOM 592 N N . GLU A 1 77 ? 3.653 8.341 0.122 1.00 95.69 77 GLU A N 1
ATOM 593 C CA . GLU A 1 77 ? 2.673 9.378 -0.218 1.00 95.69 77 GLU A CA 1
ATOM 594 C C . GLU A 1 77 ? 1.860 9.754 1.021 1.00 95.69 77 GLU A C 1
ATOM 596 O O . GLU A 1 77 ? 1.404 8.876 1.735 1.00 95.69 77 GLU A O 1
ATOM 601 N N . GLU A 1 78 ? 1.626 11.039 1.278 1.00 93.06 78 GLU A N 1
ATOM 602 C CA . GLU A 1 78 ? 0.871 11.479 2.469 1.00 93.06 78 GLU A CA 1
ATOM 603 C C . GLU A 1 78 ? -0.647 11.289 2.315 1.00 93.06 78 GLU A C 1
ATOM 605 O O . GLU A 1 78 ? -1.394 11.160 3.284 1.00 93.06 78 GLU A O 1
ATOM 610 N N . THR A 1 79 ? -1.136 11.284 1.074 1.00 95.06 79 THR A N 1
ATOM 611 C CA . THR A 1 79 ? -2.573 11.263 0.793 1.00 95.06 79 THR A CA 1
ATOM 612 C C . THR A 1 79 ? -3.091 9.837 0.679 1.00 95.06 79 THR A C 1
ATOM 614 O O . THR A 1 79 ? -2.644 9.055 -0.158 1.00 95.06 79 THR A O 1
ATOM 617 N N . SER A 1 80 ? -4.081 9.508 1.507 1.00 97.19 80 SER A N 1
ATOM 618 C CA . SER A 1 80 ? -4.828 8.259 1.376 1.00 97.19 80 SER A CA 1
ATOM 619 C C . SER A 1 80 ? -5.669 8.279 0.098 1.00 97.19 80 SER A C 1
ATOM 621 O O . SER A 1 80 ? -6.381 9.241 -0.179 1.00 97.19 80 SER A O 1
ATOM 623 N N . LEU A 1 81 ? -5.609 7.190 -0.661 1.00 97.38 81 LEU A N 1
ATOM 624 C CA . LEU A 1 81 ? -6.362 6.996 -1.899 1.00 97.38 81 LEU A CA 1
ATOM 625 C C . LEU A 1 81 ? -7.852 6.797 -1.623 1.00 97.38 81 LEU A C 1
ATOM 627 O O . LEU A 1 81 ? -8.701 7.337 -2.323 1.00 97.38 81 LEU A O 1
ATOM 631 N N . GLN A 1 82 ? -8.153 5.993 -0.604 1.00 98.19 82 GLN A N 1
ATOM 632 C CA . GLN A 1 82 ? -9.507 5.650 -0.194 1.00 98.19 82 GLN A CA 1
ATOM 633 C C . GLN A 1 82 ? -9.482 5.209 1.266 1.00 98.19 82 GLN A C 1
ATOM 635 O O . GLN A 1 82 ? -8.626 4.417 1.655 1.00 98.19 82 GLN A O 1
ATOM 640 N N . CYS A 1 83 ? -10.450 5.662 2.055 1.00 98.06 83 CYS A N 1
ATOM 641 C CA . CYS A 1 83 ? -10.702 5.122 3.386 1.00 98.06 83 CYS A CA 1
ATOM 642 C C . CYS A 1 83 ? -12.092 4.486 3.424 1.00 98.06 83 CYS A C 1
ATOM 644 O O . CYS A 1 83 ? -13.032 4.964 2.783 1.00 98.06 83 CYS A O 1
ATOM 646 N N . TRP A 1 84 ? -12.215 3.386 4.156 1.00 98.50 84 TRP A N 1
ATOM 647 C CA . TRP A 1 84 ? -13.481 2.722 4.440 1.00 98.50 84 TRP A CA 1
ATOM 648 C C . TRP A 1 84 ? -13.729 2.776 5.939 1.00 98.50 84 TRP A C 1
ATOM 650 O O . TRP A 1 84 ? -12.795 2.599 6.716 1.00 98.50 84 TRP A O 1
ATOM 660 N N . GLN A 1 85 ? -14.984 3.006 6.320 1.00 97.75 85 GLN A N 1
ATOM 661 C CA . GLN A 1 85 ? -15.418 3.098 7.710 1.00 97.75 85 GLN A CA 1
ATOM 662 C C . GLN A 1 85 ? -16.498 2.053 7.990 1.00 97.75 85 GLN A C 1
ATOM 664 O O . GLN A 1 85 ? -17.428 1.897 7.190 1.00 97.75 85 GLN A O 1
ATOM 669 N N . ALA A 1 86 ? -16.356 1.339 9.104 1.00 97.06 86 ALA A N 1
ATOM 670 C CA . ALA A 1 86 ? -17.213 0.253 9.559 1.00 97.06 86 ALA A CA 1
ATOM 671 C C . ALA A 1 86 ? -17.518 -0.766 8.445 1.00 97.06 86 ALA A C 1
ATOM 673 O O . ALA A 1 86 ? -18.657 -1.181 8.245 1.00 97.06 86 ALA A O 1
ATOM 674 N N . GLN A 1 87 ? -16.498 -1.147 7.668 1.00 98.06 87 GLN A N 1
ATOM 675 C CA . GLN A 1 87 ? -16.636 -2.132 6.593 1.00 98.06 87 GLN A CA 1
ATOM 676 C C . GLN A 1 87 ? -15.897 -3.421 6.938 1.00 98.06 87 GLN A C 1
ATOM 678 O O . GLN A 1 87 ? -14.922 -3.424 7.681 1.00 98.06 87 GLN A O 1
ATOM 683 N N . ARG A 1 88 ? -16.335 -4.538 6.354 1.00 97.62 88 ARG A N 1
ATOM 684 C CA . ARG A 1 88 ? -15.619 -5.829 6.427 1.00 97.62 88 ARG A CA 1
ATOM 685 C C . ARG A 1 88 ? -14.776 -6.105 5.189 1.00 97.62 88 ARG A C 1
ATOM 687 O O . ARG A 1 88 ? -14.050 -7.091 5.142 1.00 97.62 88 ARG A O 1
ATOM 694 N N . GLN A 1 89 ? -14.923 -5.296 4.148 1.00 98.31 89 GLN A N 1
ATOM 695 C CA . GLN A 1 89 ? -14.186 -5.434 2.902 1.00 98.31 89 GLN A CA 1
ATOM 696 C C . GLN A 1 89 ? -14.222 -4.133 2.109 1.00 98.31 89 GLN A C 1
ATOM 698 O O . GLN A 1 89 ? -15.128 -3.317 2.271 1.00 98.31 89 GLN A O 1
ATOM 703 N N . GLY A 1 90 ? -13.292 -3.997 1.174 1.00 98.25 90 GLY A N 1
ATOM 704 C CA . GLY A 1 90 ? -13.275 -2.900 0.219 1.00 98.25 90 GLY A CA 1
ATOM 705 C C . GLY A 1 90 ? -12.596 -3.306 -1.077 1.00 98.25 90 GLY A C 1
ATOM 706 O O . GLY A 1 90 ? -11.805 -4.253 -1.120 1.00 98.25 90 GLY A O 1
ATOM 707 N N . VAL A 1 91 ? -12.949 -2.599 -2.146 1.00 98.62 91 VAL A N 1
ATOM 708 C CA . VAL A 1 91 ? -12.370 -2.762 -3.479 1.00 98.62 91 VAL A CA 1
ATOM 709 C C . VAL A 1 91 ? -12.017 -1.382 -4.008 1.00 98.62 91 VAL A C 1
ATOM 711 O O . VAL A 1 91 ? -12.828 -0.464 -3.914 1.00 98.62 91 VAL A O 1
ATOM 714 N N . TRP A 1 92 ? -10.817 -1.252 -4.559 1.00 98.50 92 TRP A N 1
ATOM 715 C CA . TRP A 1 92 ? -10.345 -0.043 -5.216 1.00 98.50 92 TRP A CA 1
ATOM 716 C C . TRP A 1 92 ? -9.665 -0.395 -6.535 1.00 98.50 92 TRP A C 1
ATOM 718 O O . TRP A 1 92 ? -8.943 -1.391 -6.618 1.00 98.50 92 TRP A O 1
ATOM 728 N N . GLU A 1 93 ? -9.902 0.415 -7.559 1.00 98.44 93 GLU A N 1
ATOM 729 C CA . GLU A 1 93 ? -9.418 0.173 -8.913 1.00 98.44 93 GLU A CA 1
ATOM 730 C C . GLU A 1 93 ? -8.943 1.483 -9.545 1.00 98.44 93 GLU A C 1
ATOM 732 O O . GLU A 1 93 ? -9.628 2.500 -9.451 1.00 98.44 93 GLU A O 1
ATOM 737 N N . MET A 1 94 ? -7.755 1.479 -10.155 1.00 97.81 94 MET A N 1
ATOM 738 C CA . MET A 1 94 ? -7.196 2.657 -10.825 1.00 97.81 94 MET A CA 1
ATOM 739 C C . MET A 1 94 ? -6.184 2.279 -11.909 1.00 97.81 94 MET A C 1
ATOM 741 O O . MET A 1 94 ? -5.496 1.266 -11.795 1.00 97.81 94 MET A O 1
ATOM 745 N N . SER A 1 95 ? -6.009 3.148 -12.900 1.00 97.81 95 SER A N 1
ATOM 746 C CA . SER A 1 95 ? -4.824 3.119 -13.761 1.00 97.81 95 SER A CA 1
ATOM 747 C C . SER A 1 95 ? -3.681 3.872 -13.087 1.00 97.81 95 SER A C 1
ATOM 749 O O . SER A 1 95 ? -3.886 4.971 -12.573 1.00 97.81 95 SER A O 1
ATOM 751 N N . LEU A 1 96 ? -2.482 3.294 -13.100 1.00 94.94 96 LEU A N 1
ATOM 752 C CA . LEU A 1 96 ? -1.287 3.870 -12.495 1.00 94.94 96 LEU A CA 1
ATOM 753 C C . LEU A 1 96 ? -0.075 3.682 -13.413 1.00 94.94 96 LEU A C 1
ATOM 755 O O . LEU A 1 96 ? 0.125 2.608 -13.978 1.00 94.94 96 LEU A O 1
ATOM 759 N N . GLU A 1 97 ? 0.775 4.704 -13.482 1.00 96.56 97 GLU A N 1
ATOM 760 C CA . GLU A 1 97 ? 2.096 4.635 -14.105 1.00 96.56 97 GLU A CA 1
ATOM 761 C C . GLU A 1 97 ? 3.188 4.825 -13.051 1.00 96.56 97 GLU A C 1
ATOM 763 O O . GLU A 1 97 ? 3.133 5.751 -12.238 1.00 96.56 97 GLU A O 1
ATOM 768 N N . ARG A 1 98 ? 4.190 3.941 -13.041 1.00 95.50 98 ARG A N 1
ATOM 769 C CA . ARG A 1 98 ? 5.303 3.991 -12.082 1.00 95.50 98 ARG A CA 1
ATOM 770 C C . ARG A 1 98 ? 6.629 3.683 -12.750 1.00 95.50 98 ARG A C 1
ATOM 772 O O . ARG A 1 98 ? 6.748 2.715 -13.494 1.00 95.50 98 ARG A O 1
ATOM 779 N N . GLU A 1 99 ? 7.638 4.477 -12.424 1.00 94.25 99 GLU A N 1
ATOM 780 C CA . GLU A 1 99 ? 9.025 4.203 -12.808 1.00 94.25 99 GLU A CA 1
ATOM 781 C C . GLU A 1 99 ? 9.625 3.083 -11.942 1.00 94.25 99 GLU A C 1
ATOM 783 O O . GLU A 1 99 ? 10.334 2.205 -12.430 1.00 94.25 99 GLU A O 1
ATOM 788 N N . ASN A 1 100 ? 9.283 3.101 -10.649 1.00 94.50 100 ASN A N 1
ATOM 789 C CA . ASN A 1 100 ? 9.902 2.298 -9.602 1.00 94.50 100 ASN A CA 1
ATOM 790 C C . ASN A 1 100 ? 8.891 1.387 -8.897 1.00 94.50 100 ASN A C 1
ATOM 792 O O . ASN A 1 100 ? 7.673 1.511 -9.054 1.00 94.50 100 ASN A O 1
ATOM 796 N N . ASN A 1 101 ? 9.416 0.481 -8.072 1.00 97.06 101 ASN A N 1
ATOM 797 C CA . ASN A 1 101 ? 8.609 -0.382 -7.220 1.00 97.06 101 ASN A CA 1
ATOM 798 C C . ASN A 1 101 ? 7.613 0.432 -6.389 1.00 97.06 101 ASN A C 1
ATOM 800 O O . ASN A 1 101 ? 7.923 1.521 -5.911 1.00 97.06 101 ASN A O 1
ATOM 804 N N . THR A 1 102 ? 6.424 -0.124 -6.192 1.00 97.25 102 THR A N 1
ATOM 805 C CA . THR A 1 102 ? 5.353 0.529 -5.439 1.00 97.25 102 THR A CA 1
ATOM 806 C C . THR A 1 102 ? 4.884 -0.374 -4.320 1.00 97.25 102 THR A C 1
ATOM 808 O O . THR A 1 102 ? 4.531 -1.522 -4.572 1.00 97.25 102 THR A O 1
ATOM 811 N N . THR A 1 103 ? 4.839 0.145 -3.099 1.00 98.50 103 THR A N 1
ATOM 812 C CA . THR A 1 103 ? 4.252 -0.568 -1.963 1.00 98.50 103 THR A CA 1
ATOM 813 C C . THR A 1 103 ? 2.862 -0.016 -1.695 1.00 98.50 103 THR A C 1
ATOM 815 O O . THR A 1 103 ? 2.690 1.178 -1.463 1.00 98.50 103 THR A O 1
ATOM 818 N N . VAL A 1 104 ? 1.868 -0.893 -1.740 1.00 98.38 104 VAL A N 1
ATOM 819 C CA . VAL A 1 104 ? 0.493 -0.614 -1.329 1.00 98.38 104 VAL A CA 1
ATOM 820 C C . VAL A 1 104 ? 0.373 -0.903 0.157 1.00 98.38 104 VAL A C 1
ATOM 822 O O . VAL A 1 104 ? 0.764 -1.987 0.584 1.00 98.38 104 VAL A O 1
ATOM 825 N N . GLN A 1 105 ? -0.190 0.023 0.927 1.00 98.62 105 GLN A N 1
ATOM 826 C CA . GLN A 1 105 ? -0.378 -0.113 2.368 1.00 98.62 105 GLN A CA 1
ATOM 827 C C . GLN A 1 105 ? -1.852 0.037 2.738 1.00 98.62 105 GLN A C 1
ATOM 829 O O . GLN A 1 105 ? -2.550 0.920 2.235 1.00 98.62 105 GLN A O 1
ATOM 834 N N . LEU A 1 106 ? -2.308 -0.834 3.636 1.00 98.25 106 LEU A N 1
ATOM 835 C CA . LEU A 1 106 ? -3.502 -0.616 4.438 1.00 98.25 106 LEU A CA 1
ATOM 836 C C . LEU A 1 106 ? -3.072 -0.104 5.801 1.00 98.25 106 LEU A C 1
ATOM 838 O O . LEU A 1 106 ? -2.283 -0.750 6.491 1.00 98.25 106 LEU A O 1
ATOM 842 N N . LEU A 1 107 ? -3.626 1.034 6.178 1.00 98.19 107 LEU A N 1
ATOM 843 C CA . LEU A 1 107 ? -3.346 1.728 7.416 1.00 98.19 107 LEU A CA 1
ATOM 844 C C . LEU A 1 107 ? -4.572 1.714 8.318 1.00 98.19 107 LEU A C 1
ATOM 846 O O . LEU A 1 107 ? -5.711 1.740 7.845 1.00 98.19 107 LEU A O 1
ATOM 850 N N . ASP A 1 108 ? -4.318 1.722 9.614 1.00 97.00 108 ASP A N 1
ATOM 851 C CA . ASP A 1 108 ? -5.291 2.109 10.620 1.00 97.00 108 ASP A CA 1
ATOM 852 C C . ASP A 1 108 ? -5.454 3.643 10.593 1.00 97.00 108 ASP A C 1
ATOM 854 O O . ASP A 1 108 ? -4.445 4.347 10.648 1.00 97.00 108 ASP A O 1
ATOM 858 N N . PRO A 1 109 ? -6.672 4.190 10.446 1.00 95.62 109 PRO A N 1
ATOM 859 C CA . PRO A 1 109 ? -6.864 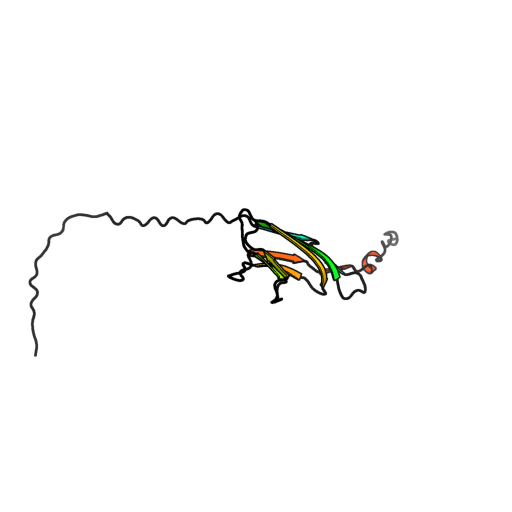5.625 10.228 1.00 95.62 109 PRO A CA 1
ATOM 860 C C . PRO A 1 109 ? -6.554 6.487 11.453 1.00 95.62 109 PRO A C 1
ATOM 862 O O . PRO A 1 109 ? -6.196 7.648 11.283 1.00 95.62 109 PRO A O 1
ATOM 865 N N . ASP A 1 110 ? -6.684 5.938 12.663 1.00 94.88 110 ASP A N 1
ATOM 866 C CA . ASP A 1 110 ? -6.478 6.693 13.901 1.00 94.88 110 ASP A CA 1
ATOM 867 C C . ASP A 1 110 ? -5.001 6.728 14.296 1.00 94.88 110 ASP A C 1
ATOM 869 O O . ASP A 1 110 ? -4.483 7.751 14.741 1.00 94.88 110 ASP A O 1
ATOM 873 N N . SER A 1 111 ? -4.317 5.591 14.151 1.00 95.75 111 SER A N 1
ATOM 874 C CA . SER A 1 111 ? -2.916 5.440 14.560 1.00 95.75 111 SER A CA 1
ATOM 875 C C . SER A 1 111 ? -1.905 5.601 13.424 1.00 95.75 111 SER A C 1
ATOM 877 O O . SER A 1 111 ? -0.704 5.623 13.689 1.00 95.75 111 SER A O 1
ATOM 879 N N . GLU A 1 112 ? -2.370 5.648 12.173 1.00 95.06 112 GLU A N 1
ATOM 880 C CA . GLU A 1 112 ? -1.564 5.532 10.947 1.00 95.06 112 GLU A CA 1
ATOM 881 C C . GLU A 1 112 ? -0.675 4.274 10.889 1.00 95.06 112 GLU A C 1
ATOM 883 O O . GLU A 1 112 ? 0.236 4.167 10.065 1.00 95.06 112 GLU A O 1
ATOM 888 N N . ALA A 1 113 ? -0.938 3.278 11.741 1.00 96.19 113 ALA A N 1
ATOM 889 C CA . ALA A 1 113 ? -0.165 2.047 11.775 1.00 96.19 113 ALA A CA 1
ATOM 890 C C . ALA A 1 113 ? -0.407 1.211 10.511 1.00 96.19 113 ALA A C 1
ATOM 892 O O . ALA A 1 113 ? -1.551 0.992 10.105 1.00 96.19 113 ALA A O 1
ATOM 893 N N . VAL A 1 114 ? 0.666 0.681 9.915 1.00 97.50 114 VAL A N 1
ATOM 894 C CA . VAL A 1 114 ? 0.568 -0.245 8.777 1.00 97.50 114 VAL A CA 1
ATOM 895 C C . VAL A 1 114 ? 0.004 -1.579 9.256 1.00 97.50 114 VAL A C 1
ATOM 897 O O . VAL A 1 114 ? 0.653 -2.312 10.000 1.00 97.50 114 VAL A O 1
ATOM 900 N N . LEU A 1 115 ? -1.208 -1.901 8.811 1.00 96.88 115 LEU A N 1
ATOM 901 C CA . LEU A 1 115 ? -1.892 -3.155 9.119 1.00 96.88 115 LEU A CA 1
ATOM 902 C C . LEU A 1 115 ? -1.432 -4.280 8.192 1.00 96.88 115 LEU A C 1
ATOM 904 O O . LEU A 1 115 ? -1.188 -5.396 8.642 1.00 96.88 115 LEU A O 1
ATOM 908 N N . LEU A 1 116 ? -1.332 -3.981 6.895 1.00 97.81 116 LEU A N 1
ATOM 909 C CA . LEU A 1 116 ? -0.850 -4.883 5.851 1.00 97.81 116 LEU A CA 1
ATOM 910 C C . LEU A 1 116 ? -0.197 -4.079 4.734 1.00 97.81 116 LEU A C 1
ATOM 912 O O . LEU A 1 116 ? -0.587 -2.945 4.459 1.00 97.81 116 LEU A O 1
ATOM 916 N N . GLU A 1 117 ? 0.725 -4.710 4.018 1.00 98.19 117 GLU A N 1
ATOM 917 C CA . GLU A 1 117 ? 1.337 -4.117 2.838 1.00 98.19 117 GLU A CA 1
ATOM 918 C C . GLU A 1 117 ? 1.619 -5.144 1.741 1.00 98.19 117 GLU A C 1
ATOM 920 O O . GLU A 1 117 ? 1.687 -6.353 1.977 1.00 98.19 117 GLU A O 1
ATOM 925 N N . SER A 1 118 ? 1.754 -4.657 0.510 1.00 98.38 118 SER A N 1
ATOM 926 C CA . SER A 1 118 ? 2.087 -5.473 -0.651 1.00 98.38 118 SER A CA 1
ATOM 927 C C . SER A 1 118 ? 2.988 -4.705 -1.609 1.00 98.38 118 SER A C 1
ATOM 929 O O . SER A 1 118 ? 2.643 -3.616 -2.067 1.00 98.38 118 SER A O 1
ATOM 931 N N . LEU A 1 119 ? 4.144 -5.290 -1.924 1.00 98.38 119 LEU A N 1
ATOM 932 C CA . LEU A 1 119 ? 5.098 -4.747 -2.883 1.00 98.38 119 LEU A CA 1
ATOM 933 C C . LEU A 1 119 ? 4.739 -5.178 -4.308 1.00 98.38 119 LEU A C 1
ATOM 935 O O . LEU A 1 119 ? 4.612 -6.368 -4.596 1.00 98.38 119 LEU A O 1
ATOM 939 N N . ILE A 1 120 ? 4.679 -4.205 -5.209 1.00 98.25 120 ILE A N 1
ATOM 940 C CA . ILE A 1 120 ? 4.600 -4.392 -6.653 1.00 98.25 120 ILE A CA 1
ATOM 941 C C . ILE A 1 120 ? 5.966 -4.013 -7.239 1.00 98.25 120 ILE A C 1
ATOM 943 O O . ILE A 1 120 ? 6.258 -2.823 -7.403 1.00 98.25 120 ILE A O 1
ATOM 947 N N . PRO A 1 121 ? 6.838 -4.989 -7.540 1.00 97.62 121 PRO A N 1
ATOM 948 C CA . PRO A 1 121 ? 8.081 -4.715 -8.235 1.00 97.62 121 PRO A CA 1
ATOM 949 C C . PRO A 1 121 ? 7.821 -4.302 -9.687 1.00 97.62 121 PRO A C 1
ATOM 951 O O . PRO A 1 121 ? 6.941 -4.853 -10.357 1.00 97.62 121 PRO A O 1
ATOM 954 N N . VAL A 1 122 ? 8.633 -3.372 -10.186 1.00 96.12 122 VAL A N 1
ATOM 955 C CA . VAL A 1 122 ? 8.720 -3.039 -11.609 1.00 96.12 122 VAL A CA 1
ATOM 956 C C . VAL A 1 122 ? 9.888 -3.817 -12.208 1.00 96.12 122 VAL A C 1
ATOM 958 O O . VAL A 1 122 ? 11.028 -3.691 -11.765 1.00 96.12 122 VAL A O 1
ATOM 961 N N . ILE A 1 123 ? 9.614 -4.632 -13.225 1.00 94.31 123 ILE A N 1
ATOM 962 C CA . ILE A 1 123 ? 10.634 -5.370 -13.976 1.00 94.31 123 ILE A CA 1
ATOM 963 C C . ILE A 1 123 ? 10.698 -4.854 -15.408 1.00 94.31 123 ILE A C 1
ATOM 965 O O . ILE A 1 123 ? 9.675 -4.583 -16.027 1.00 94.31 123 ILE A O 1
ATOM 969 N N . SER A 1 124 ? 11.903 -4.737 -15.958 1.00 89.19 124 SER A N 1
ATOM 970 C CA . SER A 1 124 ? 12.089 -4.349 -17.359 1.00 89.19 124 SER A CA 1
ATOM 971 C C . SER A 1 124 ? 12.182 -5.594 -18.237 1.00 89.19 124 SER A C 1
ATOM 973 O O . SER A 1 124 ? 12.968 -6.500 -17.952 1.00 89.19 124 SER A O 1
ATOM 975 N N . ARG A 1 125 ? 11.397 -5.649 -19.315 1.00 77.75 125 ARG A N 1
ATOM 976 C CA . ARG A 1 125 ? 11.457 -6.742 -20.292 1.00 77.75 125 ARG A CA 1
ATOM 977 C C . ARG A 1 125 ? 12.297 -6.325 -21.494 1.00 77.75 125 ARG A C 1
ATOM 979 O O . ARG A 1 125 ? 11.786 -5.716 -22.431 1.00 77.75 125 ARG A O 1
ATOM 986 N N . ASP A 1 126 ? 13.575 -6.695 -21.494 1.00 68.25 126 ASP A N 1
ATOM 987 C CA . ASP A 1 126 ? 14.426 -6.511 -22.671 1.00 68.25 126 ASP A CA 1
ATOM 988 C C . ASP A 1 126 ? 14.191 -7.637 -23.692 1.00 68.25 126 ASP A C 1
ATOM 990 O O . ASP A 1 126 ? 14.578 -8.792 -23.505 1.00 68.25 126 ASP A O 1
ATOM 994 N N . LEU A 1 127 ? 13.539 -7.303 -24.806 1.00 62.91 127 LEU A N 1
ATOM 995 C CA . LEU A 1 127 ? 13.313 -8.240 -25.907 1.00 62.91 127 LEU A CA 1
ATOM 996 C C . LEU A 1 127 ? 14.608 -8.593 -26.661 1.00 62.91 127 LEU A C 1
ATOM 998 O O . LEU A 1 127 ? 14.624 -9.600 -27.376 1.00 62.91 127 LEU A O 1
ATOM 1002 N N . ARG A 1 128 ? 15.702 -7.827 -26.508 1.00 60.94 128 ARG A N 1
ATOM 1003 C CA . ARG A 1 128 ? 16.980 -8.109 -27.187 1.00 60.94 128 ARG A CA 1
ATOM 1004 C C . ARG A 1 128 ? 17.631 -9.399 -26.704 1.00 60.94 128 ARG A C 1
ATOM 1006 O O . ARG A 1 128 ? 18.274 -10.066 -27.517 1.00 60.94 128 ARG A O 1
ATOM 1013 N N . ASP A 1 129 ? 17.431 -9.789 -25.447 1.00 55.84 129 ASP A N 1
ATOM 1014 C CA . ASP A 1 129 ? 18.072 -10.984 -24.886 1.00 55.84 129 ASP A CA 1
ATOM 1015 C C . ASP A 1 129 ? 17.517 -12.285 -25.498 1.00 55.84 129 ASP A C 1
ATOM 1017 O O . ASP A 1 129 ? 18.259 -13.212 -25.820 1.00 55.84 129 ASP A O 1
ATOM 1021 N N . THR A 1 130 ? 16.229 -12.307 -25.860 1.00 56.69 130 THR A N 1
ATOM 1022 C CA . THR A 1 130 ? 15.627 -13.449 -26.582 1.00 56.69 130 THR A CA 1
ATOM 1023 C C . THR A 1 130 ? 16.190 -13.648 -27.999 1.00 56.69 130 THR A C 1
ATOM 1025 O O . THR A 1 130 ? 16.048 -14.724 -28.584 1.00 56.69 130 THR A O 1
ATOM 1028 N N . ARG A 1 131 ? 16.884 -12.638 -28.553 1.00 56.94 131 ARG A N 1
ATOM 1029 C CA . ARG A 1 131 ? 17.568 -12.693 -29.856 1.00 56.94 131 ARG A CA 1
ATOM 1030 C C . ARG A 1 131 ? 19.037 -13.118 -29.745 1.00 56.94 131 ARG A C 1
ATOM 1032 O O . ARG A 1 131 ? 19.718 -13.183 -30.776 1.00 56.94 131 ARG A O 1
ATOM 1039 N N . ARG A 1 132 ? 19.558 -13.468 -28.557 1.00 58.69 132 ARG A N 1
ATOM 1040 C CA . ARG A 1 132 ? 20.802 -14.251 -28.466 1.00 58.69 132 ARG A CA 1
ATOM 1041 C C . ARG A 1 132 ? 20.517 -15.672 -28.946 1.00 58.69 132 ARG A C 1
ATOM 1043 O O . ARG A 1 132 ? 20.204 -16.585 -28.193 1.00 58.69 132 ARG A O 1
ATOM 1050 N N . ARG A 1 133 ? 20.598 -15.786 -30.277 1.00 59.72 133 ARG A N 1
ATOM 1051 C CA . ARG A 1 133 ? 20.599 -16.989 -31.110 1.00 59.72 133 ARG A CA 1
ATOM 1052 C C . ARG A 1 133 ? 21.025 -18.221 -30.321 1.00 59.72 133 ARG A C 1
ATOM 1054 O O . ARG A 1 133 ? 22.147 -18.265 -29.817 1.00 59.72 133 ARG A O 1
ATOM 1061 N N . ARG A 1 134 ? 20.196 -19.265 -30.393 1.00 61.25 134 ARG A N 1
ATOM 1062 C CA . ARG A 1 134 ? 20.666 -20.652 -30.362 1.00 61.25 134 ARG A CA 1
ATOM 1063 C C . ARG A 1 134 ? 21.763 -20.771 -31.422 1.00 61.25 134 ARG A C 1
ATOM 1065 O O . ARG A 1 134 ? 21.475 -20.945 -32.603 1.00 61.25 134 ARG A O 1
ATOM 1072 N N . ARG A 1 135 ? 23.023 -20.559 -31.040 1.00 61.62 135 ARG A N 1
ATOM 1073 C CA . ARG A 1 135 ? 24.146 -20.922 -31.897 1.00 61.62 135 ARG A CA 1
ATOM 1074 C C . ARG A 1 135 ? 24.080 -22.439 -31.975 1.00 61.62 135 ARG A C 1
ATOM 1076 O O . ARG A 1 135 ? 24.150 -23.111 -30.950 1.00 61.62 135 ARG A O 1
ATOM 1083 N N . HIS A 1 136 ? 23.804 -22.955 -33.166 1.00 64.94 136 HIS A N 1
ATOM 1084 C CA . HIS A 1 136 ? 23.788 -24.389 -33.401 1.00 64.94 136 HIS A CA 1
ATOM 1085 C C . HIS A 1 136 ? 25.147 -24.952 -32.976 1.00 64.94 136 HIS A C 1
ATOM 1087 O O . HIS A 1 136 ? 26.182 -24.436 -33.382 1.00 64.94 136 HIS A O 1
ATOM 1093 N N . VAL A 1 137 ? 25.123 -25.999 -32.151 1.00 59.47 137 VAL A N 1
ATOM 1094 C CA . VAL A 1 137 ? 26.285 -26.650 -31.509 1.00 59.47 137 VAL A CA 1
ATOM 1095 C C . VAL A 1 137 ? 27.258 -27.288 -32.525 1.00 59.47 137 VAL A C 1
ATOM 1097 O O . VAL A 1 137 ? 28.286 -27.837 -32.161 1.00 59.47 137 VAL A O 1
ATOM 1100 N N . TRP A 1 138 ? 26.978 -27.186 -33.823 1.00 66.19 138 TRP A N 1
ATOM 1101 C CA . TRP A 1 138 ? 27.665 -27.920 -34.887 1.00 66.19 138 TRP A CA 1
ATOM 1102 C C . TRP A 1 138 ? 28.952 -27.247 -35.392 1.00 66.19 138 TRP A C 1
ATOM 1104 O O . TRP A 1 138 ? 29.440 -27.607 -36.454 1.00 66.19 138 TRP A O 1
ATOM 1114 N N . SER A 1 139 ? 29.524 -26.287 -34.661 1.00 60.09 139 SER A N 1
ATOM 1115 C CA . SER A 1 139 ? 30.818 -25.674 -35.014 1.00 60.09 139 SER A CA 1
ATOM 1116 C C . SER A 1 139 ? 31.992 -26.200 -34.173 1.00 60.09 139 SER A C 1
ATOM 1118 O O . SER A 1 139 ? 32.921 -25.443 -33.905 1.00 60.09 139 SER A O 1
ATOM 1120 N N . ILE A 1 140 ? 31.933 -27.451 -33.702 1.00 59.69 140 ILE A N 1
ATOM 1121 C CA . ILE A 1 140 ? 32.993 -28.097 -32.908 1.00 59.69 140 ILE A CA 1
ATOM 1122 C C . ILE A 1 140 ? 33.501 -29.338 -33.653 1.00 59.69 140 ILE A C 1
ATOM 1124 O O . ILE A 1 140 ? 33.320 -30.448 -33.169 1.00 59.69 140 ILE A O 1
ATOM 1128 N N . LEU A 1 141 ? 34.065 -29.165 -34.847 1.00 51.66 141 LEU A N 1
ATOM 1129 C CA . LEU A 1 141 ? 34.922 -30.154 -35.513 1.00 51.66 141 LEU A CA 1
ATOM 1130 C C . LEU A 1 141 ? 35.905 -29.422 -36.429 1.00 51.66 141 LEU A C 1
ATOM 1132 O O . LEU A 1 141 ? 35.441 -28.525 -37.169 1.00 51.66 141 LEU A O 1
#